Protein AF-A0A2V7HZD8-F1 (afdb_monomer_lite)

Secondary structure (DSSP, 8-state):
-PPPPP--B-STTSSTT-----SSPP-----------SBSSPPSS-----PPPPEE-TT-EEEEEEEEETTEEEEEEEEETTT--EEEEEEE---PPS-SS------EEETTTEEEEE-GGG-EEEESSTT-SSPPPEEEE-TT-HHHHHHSHHHHHHHEEE-S--EE-TT--EE--EEES--

Sequence (183 aa):
GAAEPPDGWITFAGNPQHTGVSSAAAQPFEVIRWSTPVDLAPPSGDILIHYGSPLVTPANTVIIPVKTGASGGYEVQARSGKDGSLIWSETSHYILPPHNWTPSYSPTLALNTRLYFPGAGGTVYFRDTVDASGPAPSGQLAFFGESNYAANPASFDSTVFINTPLTADTAGNIYVGFRTATW

Radius of gyration: 16.99 Å; chains: 1; bounding box: 39×45×45 Å

pLDDT: mean 90.7, std 9.87, range [33.91, 98.25]

Foldseek 3Di:
DDDQQFQWQFFQLRAPVSVVDGPDDDDDDDDDLEDDAQEQEQDPDDQLADEADWTAHSQGWTWGWHFDDPQGWIKIWTARNRRRHTLDIGTAQAHADDDPHTYYAAWGAADRGWIWGHDALRWIKTFDPSVHSDDTPIDIHDPVDPVVCVVCVVQSRQFKHFHHYWDAHNVGDIDTDMGTPDD

Structure (mmCIF, N/CA/C/O backbone):
data_AF-A0A2V7HZD8-F1
#
_entry.id   AF-A0A2V7HZD8-F1
#
loop_
_atom_site.group_PDB
_atom_site.id
_atom_site.type_symbol
_atom_site.label_atom_id
_atom_site.label_alt_id
_atom_site.label_comp_id
_atom_site.label_asym_id
_atom_site.label_entity_id
_atom_site.label_seq_id
_atom_site.pdbx_PDB_ins_code
_atom_site.Cartn_x
_atom_site.Cartn_y
_atom_site.Cartn_z
_atom_site.occupancy
_atom_site.B_iso_or_equiv
_atom_site.auth_seq_id
_atom_site.auth_comp_id
_atom_site.auth_asym_id
_atom_site.auth_atom_id
_atom_site.pdbx_PDB_model_num
ATOM 1 N N . GLY A 1 1 ? -19.169 -19.879 23.530 1.00 33.91 1 GLY A N 1
ATOM 2 C CA . GLY A 1 1 ? -18.124 -20.155 22.528 1.00 33.91 1 GLY A CA 1
ATOM 3 C C . GLY A 1 1 ? -17.678 -18.831 21.964 1.00 33.91 1 GLY A C 1
ATOM 4 O O . GLY A 1 1 ? -18.531 -17.962 21.835 1.00 33.91 1 GLY A O 1
ATOM 5 N N . ALA A 1 2 ? -16.382 -18.627 21.736 1.00 43.78 2 ALA A N 1
ATOM 6 C CA . ALA A 1 2 ? -15.910 -17.392 21.113 1.00 43.78 2 ALA A CA 1
ATOM 7 C C . ALA A 1 2 ? -16.512 -17.274 19.703 1.00 43.78 2 ALA A C 1
ATOM 9 O O . ALA A 1 2 ? -16.603 -18.281 19.002 1.00 43.78 2 ALA A O 1
ATOM 10 N N . ALA A 1 3 ? -16.966 -16.076 19.334 1.00 52.19 3 ALA A N 1
ATOM 11 C CA . ALA A 1 3 ? -17.348 -15.786 17.959 1.00 52.19 3 ALA A CA 1
ATOM 12 C C . ALA A 1 3 ? -16.131 -16.011 17.051 1.00 52.19 3 ALA A C 1
ATOM 14 O O . ALA A 1 3 ? -15.004 -15.701 17.448 1.00 52.19 3 ALA A O 1
ATOM 15 N N . GLU A 1 4 ? -16.360 -16.572 15.867 1.00 49.84 4 GLU A N 1
ATOM 16 C CA . GLU A 1 4 ? -15.341 -16.645 14.824 1.00 49.84 4 GLU A CA 1
ATOM 17 C C . GLU A 1 4 ? -14.818 -15.223 14.541 1.00 49.84 4 GLU A C 1
ATOM 19 O O . GLU A 1 4 ? -15.623 -14.282 14.509 1.00 49.84 4 GLU A O 1
ATOM 24 N N . PRO A 1 5 ? -13.492 -15.016 14.436 1.00 56.09 5 PRO A N 1
ATOM 25 C CA . PRO A 1 5 ? -12.956 -13.705 14.102 1.00 56.09 5 PRO A CA 1
ATOM 26 C C . PRO A 1 5 ? -13.518 -13.251 12.746 1.00 56.09 5 PRO A C 1
ATOM 28 O O . PRO A 1 5 ? -13.649 -14.074 11.844 1.00 56.09 5 PRO A O 1
ATOM 31 N N . PRO A 1 6 ? -13.868 -11.963 12.585 1.00 66.62 6 PRO A N 1
ATOM 32 C CA . PRO A 1 6 ? -14.380 -11.460 11.316 1.00 66.62 6 PRO A CA 1
ATOM 33 C C . PRO A 1 6 ? -13.350 -11.666 10.196 1.00 66.62 6 PRO A C 1
ATOM 35 O O . PRO A 1 6 ? -12.151 -11.520 10.430 1.00 66.62 6 PRO A O 1
ATOM 38 N N . ASP A 1 7 ? -13.827 -11.906 8.970 1.00 77.56 7 ASP A N 1
ATOM 39 C CA . ASP A 1 7 ? -13.014 -12.176 7.763 1.00 77.56 7 ASP A CA 1
ATOM 40 C C . ASP A 1 7 ? -12.020 -11.052 7.381 1.00 77.56 7 ASP A C 1
ATOM 42 O O . ASP A 1 7 ? -11.216 -11.195 6.457 1.00 77.56 7 ASP A O 1
ATOM 46 N N . GLY A 1 8 ? -12.047 -9.928 8.100 1.00 87.19 8 GLY A N 1
ATOM 47 C CA . GLY A 1 8 ? -11.249 -8.737 7.845 1.00 87.19 8 GLY A CA 1
ATOM 48 C C . GLY A 1 8 ? -11.901 -7.778 6.845 1.00 87.19 8 GLY A C 1
ATOM 49 O O . GLY A 1 8 ? -13.031 -7.956 6.397 1.00 87.19 8 GLY A O 1
ATOM 50 N N . TRP A 1 9 ? -11.166 -6.723 6.507 1.00 91.88 9 TRP A N 1
ATOM 51 C CA . TRP A 1 9 ? -11.475 -5.758 5.457 1.00 91.88 9 TRP A CA 1
ATOM 52 C C . TRP A 1 9 ? -10.335 -5.783 4.441 1.00 91.88 9 TRP A C 1
ATOM 54 O O . TRP A 1 9 ? -9.366 -5.036 4.548 1.00 91.88 9 TRP A O 1
ATOM 64 N N . ILE A 1 10 ? -10.399 -6.729 3.508 1.00 88.56 10 ILE A N 1
ATOM 65 C CA . ILE A 1 10 ? -9.227 -7.141 2.718 1.00 88.56 10 ILE A CA 1
ATOM 66 C C . ILE A 1 10 ? -9.018 -6.346 1.423 1.00 88.56 10 ILE A C 1
ATOM 68 O O . ILE A 1 10 ? -7.947 -6.398 0.821 1.00 88.56 10 ILE A O 1
ATOM 72 N N . THR A 1 11 ? -10.019 -5.582 0.992 1.00 86.88 11 THR A N 1
ATOM 73 C CA . THR A 1 11 ? -9.962 -4.791 -0.241 1.00 86.88 11 THR A CA 1
ATOM 74 C C . THR A 1 11 ? -10.730 -3.481 -0.099 1.00 86.88 11 THR A C 1
ATOM 76 O O . THR A 1 11 ? -11.522 -3.295 0.830 1.00 86.88 11 THR A O 1
ATOM 79 N N . PHE A 1 12 ? -10.499 -2.560 -1.033 1.00 86.06 12 PHE A N 1
ATOM 80 C CA . PHE A 1 12 ? -11.238 -1.308 -1.112 1.00 86.06 12 PHE A CA 1
ATOM 81 C C . PHE A 1 12 ? -12.751 -1.569 -1.166 1.00 86.06 12 PHE A C 1
ATOM 83 O O . PHE A 1 12 ? -13.224 -2.412 -1.925 1.00 86.06 12 PHE A O 1
ATOM 90 N N . ALA A 1 13 ? -13.506 -0.840 -0.339 1.00 87.00 13 ALA A N 1
ATOM 91 C CA . ALA A 1 13 ? -14.965 -0.929 -0.256 1.00 87.00 13 ALA A CA 1
ATOM 92 C C . ALA A 1 13 ? -15.532 -2.352 -0.005 1.00 87.00 13 ALA A C 1
ATOM 94 O O . ALA A 1 13 ? -16.685 -2.635 -0.335 1.00 87.00 13 ALA A O 1
ATOM 95 N N . GLY A 1 14 ? -14.745 -3.237 0.616 1.00 84.06 14 GLY A N 1
ATOM 96 C CA . GLY A 1 14 ? -15.185 -4.518 1.180 1.00 84.06 14 GLY A CA 1
ATOM 97 C C . GLY A 1 14 ? -15.242 -5.697 0.202 1.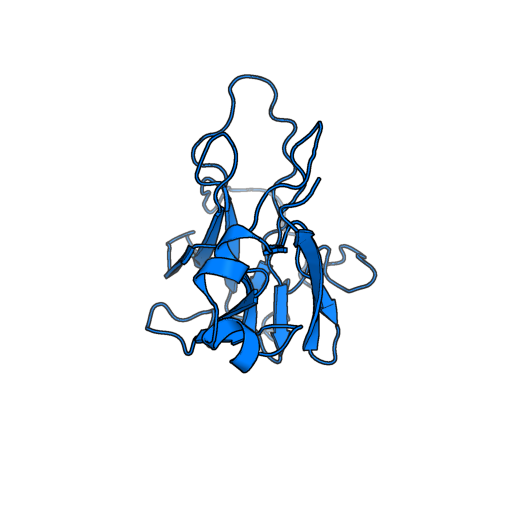00 84.06 14 GLY A C 1
ATOM 98 O O . GLY A 1 14 ? -14.941 -6.817 0.602 1.00 84.06 14 GLY A O 1
ATOM 99 N N . ASN A 1 15 ? -15.592 -5.487 -1.070 1.00 82.88 15 ASN A N 1
ATOM 100 C CA . ASN A 1 15 ? -15.644 -6.544 -2.095 1.00 82.88 15 ASN A CA 1
ATOM 101 C C . ASN A 1 15 ? -15.534 -5.965 -3.522 1.00 82.88 15 ASN A C 1
ATOM 103 O O . ASN A 1 15 ? -15.590 -4.746 -3.673 1.00 82.88 15 ASN A O 1
ATOM 107 N N . PRO A 1 16 ? -15.429 -6.796 -4.582 1.00 80.06 16 PRO A N 1
ATOM 108 C CA . PRO A 1 16 ? -15.314 -6.312 -5.964 1.00 80.06 16 PRO A CA 1
ATOM 109 C C . PRO A 1 16 ? -16.497 -5.472 -6.479 1.00 80.06 16 PRO A C 1
ATOM 111 O O . PRO A 1 16 ? -16.356 -4.774 -7.477 1.00 80.06 16 PRO A O 1
ATOM 114 N N . GLN A 1 17 ? -17.665 -5.524 -5.828 1.00 84.62 17 GLN A N 1
ATOM 115 C CA . GLN A 1 17 ? -18.821 -4.668 -6.135 1.00 84.62 17 GLN A CA 1
ATOM 116 C C . GLN A 1 17 ? -18.807 -3.354 -5.338 1.00 84.62 17 GLN A C 1
ATOM 118 O O . GLN A 1 17 ? -19.728 -2.551 -5.469 1.00 84.62 17 GLN A O 1
ATOM 123 N N . HIS A 1 18 ? -17.781 -3.139 -4.511 1.00 87.38 18 HIS A N 1
ATOM 124 C CA . HIS A 1 18 ? -17.605 -1.971 -3.655 1.00 87.38 18 HIS A CA 1
ATOM 125 C C . HIS A 1 18 ? -18.827 -1.680 -2.770 1.00 87.38 18 HIS A C 1
ATOM 127 O O . HIS A 1 18 ? -19.224 -0.526 -2.610 1.00 87.38 18 HIS A O 1
ATOM 133 N N . THR A 1 19 ? -19.455 -2.712 -2.195 1.00 90.44 19 THR A N 1
ATOM 134 C CA . THR A 1 19 ? -20.709 -2.509 -1.446 1.00 90.44 19 THR A CA 1
ATOM 135 C C . THR A 1 19 ? -20.531 -1.697 -0.164 1.00 90.44 19 THR A C 1
ATOM 137 O O . THR A 1 19 ? -21.509 -1.153 0.343 1.00 90.44 19 THR A O 1
ATOM 140 N N . GLY A 1 20 ? -19.318 -1.641 0.395 1.00 89.88 20 GLY A N 1
ATOM 141 C CA . GLY A 1 20 ? -19.050 -0.964 1.665 1.00 89.88 20 GLY A CA 1
ATOM 142 C C . GLY A 1 20 ? -19.732 -1.621 2.872 1.00 89.88 20 GLY A C 1
ATOM 143 O O . GLY A 1 20 ? -19.851 -0.995 3.922 1.00 89.88 20 GLY A O 1
ATOM 144 N N . VAL A 1 21 ? -20.199 -2.866 2.738 1.00 89.44 21 VAL A N 1
ATOM 145 C CA . VAL A 1 21 ? -20.930 -3.572 3.797 1.00 89.44 21 VAL A CA 1
ATOM 146 C C . VAL A 1 21 ? -19.954 -4.358 4.669 1.00 89.44 21 VAL A C 1
ATOM 148 O O . VAL A 1 21 ? -19.319 -5.300 4.205 1.00 89.44 21 VAL A O 1
ATOM 151 N N . SER A 1 22 ? -19.867 -3.980 5.944 1.00 87.38 22 SER A N 1
ATOM 152 C CA . SER A 1 22 ? -19.124 -4.716 6.973 1.00 87.38 22 SER A CA 1
ATOM 153 C C . SER A 1 22 ? -19.976 -5.841 7.562 1.00 87.38 22 SER A C 1
ATOM 155 O O . SER A 1 22 ? -21.151 -5.634 7.868 1.00 87.38 22 SER A O 1
ATOM 157 N N . SER A 1 23 ? -19.374 -7.012 7.782 1.00 85.81 23 SER A N 1
ATOM 158 C CA . SER A 1 23 ? -19.972 -8.095 8.578 1.00 85.81 23 SER A CA 1
ATOM 159 C C . SER A 1 23 ? -19.895 -7.826 10.088 1.00 85.81 23 SER A C 1
ATOM 161 O O . SER A 1 23 ? -20.699 -8.355 10.855 1.00 85.81 23 SER A O 1
ATOM 163 N N . ALA A 1 24 ? -18.962 -6.975 10.527 1.00 86.50 24 ALA A N 1
ATOM 164 C CA . ALA A 1 24 ? -18.857 -6.534 11.912 1.00 86.50 24 ALA A CA 1
ATOM 165 C C . ALA A 1 24 ? -19.880 -5.428 12.210 1.00 86.50 24 ALA A C 1
ATOM 167 O O . ALA A 1 24 ? -19.932 -4.413 11.508 1.00 86.50 24 ALA A O 1
ATOM 168 N N . ALA A 1 25 ? -20.667 -5.616 13.273 1.00 88.38 25 ALA A N 1
ATOM 169 C CA . ALA A 1 25 ? -21.643 -4.636 13.735 1.00 88.38 25 ALA A CA 1
ATOM 170 C C . ALA A 1 25 ? -20.956 -3.381 14.295 1.00 88.38 25 ALA A C 1
ATOM 172 O O . ALA A 1 25 ? -19.990 -3.468 15.056 1.00 88.38 25 ALA A O 1
ATOM 173 N N . ALA A 1 26 ? -21.491 -2.209 13.950 1.00 87.94 26 ALA A N 1
ATOM 174 C CA . ALA A 1 26 ? -21.027 -0.943 14.499 1.00 87.94 26 ALA A CA 1
ATOM 175 C C . ALA A 1 26 ? -21.332 -0.835 16.003 1.00 87.94 26 ALA A C 1
ATOM 177 O O . ALA A 1 26 ? -22.325 -1.369 16.500 1.00 87.94 26 ALA A O 1
ATOM 178 N N . GLN A 1 27 ? -20.487 -0.092 16.712 1.00 89.31 27 GLN A N 1
ATOM 179 C CA . GLN A 1 27 ? -20.666 0.271 18.118 1.00 89.31 27 GLN A CA 1
ATOM 180 C C . GLN A 1 27 ? -20.850 1.792 18.233 1.00 89.31 27 GLN A C 1
ATOM 182 O O . GLN A 1 27 ? -20.397 2.520 17.343 1.00 89.31 27 GLN A O 1
ATOM 187 N N . PRO A 1 28 ? -21.483 2.300 19.306 1.00 94.75 28 PRO A N 1
ATOM 188 C CA . PRO A 1 28 ? -21.507 3.732 19.585 1.00 94.75 28 PRO A CA 1
ATOM 189 C C . PRO A 1 28 ? -20.091 4.327 19.626 1.00 94.75 28 PRO A C 1
ATOM 191 O O . PRO A 1 28 ? -19.166 3.733 20.185 1.00 94.75 28 PRO A O 1
ATOM 194 N N . PHE A 1 29 ? -19.912 5.508 19.032 1.00 93.19 29 PHE A N 1
ATOM 195 C CA . PHE A 1 29 ? -18.630 6.209 19.060 1.00 93.19 29 PHE A CA 1
ATOM 196 C C . PHE A 1 29 ? -18.447 6.929 20.401 1.00 93.19 29 PHE A C 1
ATOM 198 O O . PHE A 1 29 ? -18.917 8.049 20.587 1.00 93.19 29 PHE A O 1
ATOM 205 N N . GLU A 1 30 ? -17.776 6.262 21.338 1.00 95.75 30 GLU A N 1
ATOM 206 C CA . GLU A 1 30 ? -17.548 6.783 22.694 1.00 95.75 30 GLU A CA 1
ATOM 207 C C . GLU A 1 30 ? -16.106 7.257 22.923 1.00 95.75 30 GLU A C 1
ATOM 209 O O . GLU A 1 30 ? -15.866 8.160 23.722 1.00 95.75 30 GLU A O 1
ATOM 214 N N . VAL A 1 31 ? -15.128 6.653 22.236 1.00 95.00 31 VAL A N 1
ATOM 215 C CA . VAL A 1 31 ? -13.701 6.918 22.463 1.00 95.00 31 VAL A CA 1
ATOM 216 C C . VAL A 1 31 ? -12.863 6.701 21.205 1.00 95.00 31 VAL A C 1
ATOM 218 O O . VAL A 1 31 ? -13.080 5.756 20.446 1.00 95.00 31 VAL A O 1
ATOM 221 N N . ILE A 1 32 ? -11.838 7.539 21.027 1.00 95.25 32 ILE A N 1
ATOM 222 C CA . ILE A 1 32 ? -10.751 7.298 20.071 1.00 95.25 32 ILE A CA 1
ATOM 223 C C . ILE A 1 32 ? -9.738 6.365 20.742 1.00 95.25 32 ILE A C 1
ATOM 225 O O . ILE A 1 32 ? -9.066 6.760 21.691 1.00 95.25 32 ILE A O 1
ATOM 229 N N . ARG A 1 33 ? -9.639 5.117 20.270 1.00 95.00 33 ARG A N 1
ATOM 230 C CA . ARG A 1 33 ? -8.720 4.109 20.838 1.00 95.00 33 ARG A CA 1
ATOM 231 C C . ARG A 1 33 ? -7.252 4.433 20.558 1.00 95.00 33 ARG A C 1
ATOM 233 O O . ARG A 1 33 ? -6.420 4.274 21.442 1.00 95.00 33 ARG A O 1
ATOM 240 N N . TRP A 1 34 ? -6.954 4.869 19.339 1.00 97.50 34 TRP A N 1
ATOM 241 C CA . TRP A 1 34 ? -5.637 5.314 18.890 1.00 97.50 34 TRP A CA 1
ATOM 242 C C . TRP A 1 34 ? -5.789 6.093 17.577 1.00 97.50 34 TRP A C 1
ATOM 244 O O . TRP A 1 34 ? -6.837 6.045 16.930 1.00 97.50 34 TRP A O 1
ATOM 254 N N . SER A 1 35 ? -4.745 6.820 17.189 1.00 97.12 35 SER A N 1
ATOM 255 C CA . SER A 1 35 ? -4.653 7.498 15.896 1.00 97.12 35 SER A CA 1
ATOM 256 C C . SER A 1 35 ? -3.216 7.465 15.380 1.00 97.12 35 SER A C 1
ATOM 258 O O . SER A 1 35 ? -2.268 7.251 16.137 1.00 97.12 35 SER A O 1
ATOM 260 N N . THR A 1 36 ? -3.048 7.646 14.071 1.00 96.56 36 THR A N 1
ATOM 261 C CA . THR A 1 36 ? -1.732 7.725 13.435 1.00 96.56 36 THR A CA 1
ATOM 262 C C . THR A 1 36 ? -1.787 8.623 12.194 1.00 96.56 36 THR A C 1
ATOM 264 O O . THR A 1 36 ? -2.834 8.665 11.541 1.00 96.56 36 THR A O 1
ATOM 267 N N . PRO A 1 37 ? -0.713 9.360 11.859 1.00 95.56 37 PRO A N 1
ATOM 268 C CA . PRO A 1 37 ? -0.648 10.111 10.609 1.00 95.56 37 PRO A CA 1
ATOM 269 C C . PRO A 1 37 ? -0.648 9.190 9.380 1.00 95.56 37 PRO A C 1
ATOM 271 O O . PRO A 1 37 ? 0.044 8.175 9.364 1.00 95.56 37 PRO A O 1
ATOM 274 N N . VAL A 1 38 ? -1.376 9.586 8.332 1.00 95.12 38 VAL A N 1
ATOM 275 C CA . VAL A 1 38 ? -1.352 8.945 6.996 1.00 95.12 38 VAL A CA 1
ATOM 276 C C . VAL A 1 38 ? -0.721 9.834 5.914 1.00 95.12 38 VAL A C 1
ATOM 278 O O . VAL A 1 38 ? -0.496 9.389 4.791 1.00 95.12 38 VAL A O 1
ATOM 281 N N . ASP A 1 39 ? -0.391 11.078 6.264 1.00 95.75 39 ASP A N 1
ATOM 282 C CA . ASP A 1 39 ? 0.442 11.992 5.481 1.00 95.75 39 ASP A CA 1
ATOM 283 C C . ASP A 1 39 ? 1.476 12.610 6.423 1.00 95.75 39 ASP A C 1
ATOM 285 O O . ASP A 1 39 ? 1.116 13.206 7.441 1.00 95.75 39 ASP A O 1
ATOM 289 N N . LEU A 1 40 ? 2.756 12.425 6.109 1.00 96.50 40 LEU A N 1
ATOM 290 C CA . LEU A 1 40 ? 3.877 12.952 6.890 1.00 96.50 40 LEU A CA 1
ATOM 291 C C . LEU A 1 40 ? 4.283 14.366 6.455 1.00 96.50 40 LEU A C 1
ATOM 293 O O . LEU A 1 40 ? 5.066 15.021 7.140 1.00 96.50 40 LEU A O 1
ATOM 297 N N . ALA A 1 41 ? 3.740 14.848 5.336 1.00 94.94 41 ALA A N 1
ATOM 298 C CA . ALA A 1 41 ? 3.933 16.197 4.825 1.00 94.94 41 ALA A CA 1
ATOM 299 C C . ALA A 1 41 ? 2.607 16.751 4.261 1.00 94.94 41 ALA A C 1
ATOM 301 O O . ALA A 1 41 ? 2.520 17.033 3.055 1.00 94.94 41 ALA A O 1
ATOM 302 N N . PRO A 1 42 ? 1.562 16.884 5.105 1.00 93.12 42 PRO A N 1
ATOM 303 C CA . PRO A 1 42 ? 0.276 17.405 4.670 1.00 93.12 42 PRO A CA 1
ATOM 304 C C . PRO A 1 42 ? 0.404 18.883 4.265 1.00 93.12 42 PRO A C 1
ATOM 306 O O . PRO A 1 42 ? 1.157 19.632 4.900 1.00 93.12 42 PRO A O 1
ATOM 309 N N . PRO A 1 43 ? -0.323 19.335 3.227 1.00 88.94 43 PRO A N 1
ATOM 310 C CA . PRO A 1 43 ? -0.371 20.750 2.880 1.00 88.94 43 PRO A CA 1
ATOM 311 C C . PRO A 1 43 ? -1.076 21.556 3.982 1.00 88.94 43 PRO A C 1
ATOM 313 O O . PRO A 1 43 ? -1.852 21.020 4.774 1.00 88.94 43 PRO A O 1
ATOM 316 N N . SER A 1 44 ? -0.820 22.863 4.026 1.00 90.38 44 SER A N 1
ATOM 317 C CA . SER A 1 44 ? -1.583 23.783 4.871 1.00 90.38 44 SER A CA 1
ATOM 318 C C . SER A 1 44 ? -2.928 24.145 4.228 1.00 90.38 44 SER A C 1
ATOM 320 O O . SER A 1 44 ? -3.063 24.144 3.005 1.00 90.38 44 SER A O 1
ATOM 322 N N . GLY A 1 45 ? -3.913 24.506 5.055 1.00 89.44 45 GLY A N 1
ATOM 323 C CA . GLY A 1 45 ? -5.249 24.896 4.592 1.00 89.44 45 GLY A CA 1
ATOM 324 C C . GLY A 1 45 ? -6.162 23.701 4.318 1.00 89.44 45 GLY A C 1
ATOM 325 O O . GLY A 1 45 ? -6.069 22.680 5.001 1.00 89.44 45 GLY A O 1
ATOM 326 N N . ASP A 1 46 ? -7.063 23.848 3.346 1.00 86.75 46 ASP A N 1
ATOM 327 C CA . ASP A 1 46 ? -8.025 22.804 2.991 1.00 86.75 46 ASP A CA 1
ATOM 328 C C . ASP A 1 46 ? -7.319 21.601 2.353 1.00 86.75 46 ASP A C 1
ATOM 330 O O . ASP A 1 46 ? -6.664 21.704 1.313 1.00 86.75 46 ASP A O 1
ATOM 334 N N . ILE A 1 47 ? -7.483 20.432 2.972 1.00 88.12 47 ILE A N 1
ATOM 335 C CA . ILE A 1 47 ? -6.900 19.174 2.503 1.00 88.12 47 ILE A CA 1
ATOM 336 C C . ILE A 1 47 ? -7.953 18.430 1.678 1.00 88.12 47 ILE A C 1
ATOM 338 O O . ILE A 1 47 ? -8.831 17.767 2.222 1.00 88.12 47 ILE A O 1
ATOM 342 N N . LEU A 1 48 ? -7.842 18.516 0.350 1.00 85.88 48 LEU A N 1
ATOM 343 C CA . LEU A 1 48 ? -8.735 17.841 -0.610 1.00 85.88 48 LEU A CA 1
ATOM 344 C C . LEU A 1 48 ? -8.233 16.444 -1.023 1.00 85.88 48 LEU A C 1
ATOM 346 O O . LEU A 1 48 ? -8.556 15.943 -2.098 1.00 85.88 48 LEU A O 1
ATOM 350 N N . ILE A 1 49 ? -7.384 15.831 -0.197 1.00 87.75 49 ILE A N 1
ATOM 351 C CA . ILE A 1 49 ? -6.760 14.538 -0.485 1.00 87.75 49 ILE A CA 1
ATOM 352 C C . ILE A 1 49 ? -7.688 13.414 -0.030 1.00 87.75 49 ILE A C 1
ATOM 354 O O . ILE A 1 49 ? -8.089 13.360 1.132 1.00 87.75 49 ILE A O 1
ATOM 358 N N . HIS A 1 50 ? -7.981 12.473 -0.927 1.00 83.19 50 HIS A N 1
ATOM 359 C CA . HIS A 1 50 ? -8.679 11.241 -0.571 1.00 83.19 50 HIS A CA 1
ATOM 360 C C . HIS A 1 50 ? -7.649 10.178 -0.186 1.00 83.19 50 HIS A C 1
ATOM 362 O O . HIS A 1 50 ? -7.112 9.497 -1.054 1.00 83.19 50 HIS A O 1
ATOM 368 N N . TYR A 1 51 ? -7.341 10.027 1.101 1.00 88.38 51 TYR A N 1
ATOM 369 C CA . TYR A 1 51 ? -6.437 8.958 1.539 1.00 88.38 51 TYR A CA 1
ATOM 370 C C . TYR A 1 51 ? -7.056 7.570 1.310 1.00 88.38 51 TYR A C 1
ATOM 372 O O . TYR A 1 51 ? -8.277 7.413 1.256 1.00 88.38 51 TYR A O 1
ATOM 380 N N . GLY A 1 52 ? -6.199 6.562 1.130 1.00 83.75 52 GLY A N 1
ATOM 381 C CA . GLY A 1 52 ? -6.626 5.185 0.892 1.00 83.75 52 GLY A CA 1
ATOM 382 C C . GLY A 1 52 ? -7.478 4.614 2.020 1.00 83.75 52 GLY A C 1
ATOM 383 O O . GLY A 1 52 ? -7.303 4.968 3.186 1.00 83.75 52 GLY A O 1
ATOM 384 N N . SER A 1 53 ? -8.364 3.675 1.677 1.00 87.44 53 SER A N 1
ATOM 385 C CA . SER A 1 53 ? -9.037 2.858 2.691 1.00 87.44 53 SER A CA 1
ATOM 386 C C . SER A 1 53 ? -7.988 2.011 3.413 1.00 87.44 53 SER A C 1
ATOM 388 O O . SER A 1 53 ? -7.194 1.359 2.724 1.00 87.44 53 SER A O 1
ATOM 390 N N . PRO A 1 54 ? -7.991 1.960 4.758 1.00 93.31 54 PRO A N 1
ATOM 391 C CA . PRO A 1 54 ? -7.225 0.951 5.466 1.00 93.31 54 PRO A CA 1
ATOM 392 C C . PRO A 1 54 ? -7.727 -0.439 5.071 1.00 93.31 54 PRO A C 1
ATOM 394 O O . PRO A 1 54 ? -8.906 -0.614 4.737 1.00 93.31 54 PRO A O 1
ATOM 397 N N . LEU A 1 55 ? -6.831 -1.417 5.141 1.00 95.00 55 LEU A N 1
ATOM 398 C CA . LEU A 1 55 ? -7.193 -2.830 5.150 1.00 95.00 55 LEU A CA 1
ATOM 399 C C . LEU A 1 55 ? -7.088 -3.356 6.578 1.00 95.00 55 LEU A C 1
ATOM 401 O O . LEU A 1 55 ? -6.296 -2.848 7.372 1.00 95.00 55 LEU A O 1
ATOM 405 N N . VAL A 1 56 ? -7.865 -4.381 6.905 1.00 94.69 56 VAL A N 1
ATOM 406 C CA . VAL A 1 56 ? -7.824 -5.032 8.217 1.00 94.69 56 VAL A CA 1
ATOM 407 C C . VAL A 1 56 ? -7.751 -6.538 8.021 1.00 94.69 56 VAL A C 1
ATOM 409 O O . VAL A 1 56 ? -8.550 -7.104 7.281 1.00 94.69 56 VAL A O 1
ATOM 412 N N . THR A 1 57 ? -6.801 -7.202 8.664 1.00 94.12 57 THR A N 1
ATOM 413 C CA . THR A 1 57 ? -6.694 -8.667 8.623 1.00 94.12 57 THR A CA 1
ATOM 414 C C . THR A 1 57 ? -7.601 -9.307 9.679 1.00 94.12 57 THR A C 1
ATOM 416 O O . THR A 1 57 ? -7.945 -8.652 10.668 1.00 94.12 57 THR A O 1
ATOM 419 N N . PRO A 1 58 ? -7.942 -10.603 9.554 1.00 91.19 58 PRO A N 1
ATOM 420 C CA . PRO A 1 58 ? -8.617 -11.343 10.625 1.00 91.19 58 PRO A CA 1
ATOM 421 C C . PRO A 1 58 ? -7.859 -11.322 11.966 1.00 91.19 58 PRO A C 1
ATOM 423 O O . PRO A 1 58 ? -8.464 -11.440 13.029 1.00 91.19 58 PRO A O 1
ATOM 426 N N . ALA A 1 59 ? -6.535 -11.128 11.935 1.00 92.81 59 ALA A N 1
ATOM 427 C CA . ALA A 1 59 ? -5.688 -10.994 13.121 1.00 92.81 59 ALA A CA 1
ATOM 428 C C . ALA A 1 59 ? -5.724 -9.589 13.761 1.00 92.81 59 ALA A C 1
ATOM 430 O O . ALA A 1 59 ? -4.975 -9.327 14.701 1.00 92.81 59 ALA A O 1
ATOM 431 N N . ASN A 1 60 ? -6.597 -8.692 13.284 1.00 93.62 60 ASN A N 1
ATOM 432 C CA . ASN A 1 60 ? -6.694 -7.301 13.727 1.00 93.62 60 ASN A CA 1
ATOM 433 C C . ASN A 1 60 ? -5.402 -6.497 13.476 1.00 93.62 60 ASN A C 1
ATOM 435 O O . ASN A 1 60 ? -5.044 -5.618 14.264 1.00 93.62 60 ASN A O 1
ATOM 439 N N . THR A 1 61 ? -4.705 -6.781 12.374 1.00 96.12 61 THR A N 1
ATOM 440 C CA . THR A 1 61 ? -3.652 -5.904 11.849 1.00 96.12 61 THR A CA 1
ATOM 441 C C . THR A 1 61 ? -4.275 -4.922 10.874 1.00 96.12 61 THR A C 1
ATOM 443 O O . THR A 1 61 ? -4.961 -5.315 9.932 1.00 96.12 61 THR A O 1
ATOM 446 N N . VAL A 1 62 ? -4.021 -3.636 11.089 1.00 96.81 62 VAL A N 1
ATOM 447 C CA . VAL A 1 62 ? -4.460 -2.555 10.213 1.00 96.81 62 VAL A CA 1
ATOM 448 C C . VAL A 1 62 ? -3.330 -2.211 9.253 1.00 96.81 62 VAL A C 1
ATOM 450 O O . VAL A 1 62 ? -2.240 -1.840 9.685 1.00 96.81 62 VAL A O 1
ATOM 453 N N . ILE A 1 63 ? -3.595 -2.321 7.955 1.00 97.12 63 ILE A N 1
ATOM 454 C CA . ILE A 1 63 ? -2.657 -1.973 6.890 1.00 97.12 63 ILE A CA 1
ATOM 455 C C . ILE A 1 63 ? -3.046 -0.617 6.319 1.00 97.12 63 ILE A C 1
ATOM 457 O O . ILE A 1 63 ? -4.172 -0.439 5.850 1.00 97.12 63 ILE A O 1
ATOM 461 N N . ILE A 1 64 ? -2.113 0.331 6.343 1.00 96.06 64 ILE A N 1
ATOM 462 C CA . ILE A 1 64 ? -2.332 1.689 5.849 1.00 96.06 64 ILE A CA 1
ATOM 463 C C . ILE A 1 64 ? -1.254 2.102 4.844 1.00 96.06 64 ILE A C 1
ATOM 465 O O . ILE A 1 64 ? -0.063 1.945 5.119 1.00 96.06 64 ILE A O 1
ATOM 469 N N . PRO A 1 65 ? -1.641 2.665 3.691 1.00 95.56 65 PRO A N 1
ATOM 470 C CA . PRO A 1 65 ? -0.727 3.447 2.879 1.00 95.56 65 PRO A CA 1
ATOM 471 C C . PRO A 1 65 ? -0.470 4.802 3.551 1.00 95.56 65 PRO A C 1
ATOM 473 O O . PRO A 1 65 ? -1.405 5.472 3.988 1.00 95.56 65 PRO A O 1
ATOM 476 N N . VAL A 1 66 ? 0.793 5.218 3.605 1.00 96.69 66 VAL A N 1
ATOM 477 C CA . VAL A 1 66 ? 1.221 6.495 4.188 1.00 96.69 66 VAL A CA 1
ATOM 478 C C . VAL A 1 66 ? 1.964 7.299 3.132 1.00 96.69 66 VAL A C 1
ATOM 480 O O . VAL A 1 66 ? 2.921 6.809 2.535 1.00 96.69 66 VAL A O 1
ATOM 483 N N . LYS A 1 67 ? 1.522 8.536 2.890 1.00 96.12 67 LYS A N 1
ATOM 484 C CA . LYS A 1 67 ? 2.222 9.492 2.024 1.00 96.12 67 LYS A CA 1
ATOM 485 C C . LYS A 1 67 ? 3.386 10.106 2.801 1.00 96.12 67 LYS A C 1
ATOM 487 O O . LYS A 1 67 ? 3.190 10.657 3.882 1.00 96.12 67 LYS A O 1
ATOM 492 N N . THR A 1 68 ? 4.596 10.005 2.264 1.00 96.75 68 THR A N 1
ATOM 493 C CA . THR A 1 68 ? 5.827 10.344 2.996 1.00 96.75 68 THR A CA 1
ATOM 494 C C . THR A 1 68 ? 6.382 11.728 2.666 1.00 96.75 68 THR A C 1
ATOM 496 O O . THR A 1 68 ? 7.118 12.290 3.473 1.00 96.75 68 THR A O 1
ATOM 499 N N . GLY A 1 69 ? 6.023 12.312 1.520 1.00 94.75 69 GLY A N 1
ATOM 500 C CA . GLY A 1 69 ? 6.495 13.627 1.086 1.00 94.75 69 GLY A CA 1
ATOM 501 C C . GLY A 1 69 ? 5.391 14.511 0.507 1.00 94.75 69 GLY A C 1
ATOM 502 O O . GLY A 1 69 ? 4.295 14.054 0.186 1.00 94.75 69 GLY A O 1
ATOM 503 N N . ALA A 1 70 ? 5.678 15.809 0.358 1.00 91.56 70 ALA A N 1
ATOM 504 C CA . ALA A 1 70 ? 4.697 16.800 -0.097 1.00 91.56 70 ALA A CA 1
ATOM 505 C C . ALA A 1 70 ? 4.158 16.494 -1.508 1.00 91.56 70 ALA A C 1
ATOM 507 O O . ALA A 1 70 ? 2.954 16.580 -1.737 1.00 91.56 70 ALA A O 1
ATOM 508 N N . SER A 1 71 ? 5.036 16.063 -2.420 1.00 89.19 71 SER A N 1
ATOM 509 C CA . SER A 1 71 ? 4.708 15.780 -3.828 1.00 89.19 71 SER A CA 1
ATOM 510 C C . SER A 1 71 ? 4.425 14.299 -4.124 1.00 89.19 71 SER A C 1
ATOM 512 O O . SER A 1 71 ? 4.301 13.924 -5.288 1.00 89.19 71 SER A O 1
ATOM 514 N N . GLY A 1 72 ? 4.367 13.442 -3.101 1.00 90.50 72 GLY A N 1
ATOM 515 C CA . GLY A 1 72 ? 4.249 11.990 -3.243 1.00 90.50 72 GLY A CA 1
ATOM 516 C C . GLY A 1 72 ? 5.261 11.254 -2.370 1.00 90.50 72 GLY A C 1
ATOM 517 O O . GLY A 1 72 ? 5.688 11.775 -1.343 1.00 90.50 72 GLY A O 1
ATOM 518 N N . GLY A 1 73 ? 5.648 10.050 -2.791 1.00 94.94 73 GLY A N 1
ATOM 519 C CA . GLY A 1 73 ? 6.389 9.115 -1.946 1.00 94.94 73 GLY A CA 1
ATOM 520 C C . GLY A 1 73 ? 5.439 8.386 -1.003 1.00 94.94 73 GLY A C 1
ATOM 521 O O . GLY A 1 73 ? 4.551 9.000 -0.406 1.00 94.94 73 GLY A O 1
ATOM 522 N N . TYR A 1 74 ? 5.591 7.067 -0.921 1.00 96.75 74 TYR A N 1
ATOM 523 C CA . TYR A 1 74 ? 4.657 6.221 -0.197 1.00 96.75 74 TYR A CA 1
ATOM 524 C C . TYR A 1 74 ? 5.370 5.092 0.528 1.00 96.75 74 TYR A C 1
ATOM 526 O O . TYR A 1 74 ? 6.361 4.537 0.060 1.00 96.75 74 TYR A O 1
ATOM 534 N N . GLU A 1 75 ? 4.808 4.712 1.659 1.00 96.88 75 GLU A N 1
ATOM 535 C CA . GLU A 1 75 ? 5.096 3.452 2.324 1.00 96.88 75 GLU A CA 1
ATOM 536 C C . GLU A 1 75 ? 3.785 2.756 2.686 1.00 96.88 75 GLU A C 1
ATOM 538 O O . GLU A 1 75 ? 2.708 3.359 2.661 1.00 96.88 75 GLU A O 1
ATOM 543 N N . VAL A 1 76 ? 3.871 1.469 2.987 1.00 96.81 76 VAL A N 1
ATOM 544 C CA . VAL A 1 76 ? 2.783 0.698 3.573 1.00 96.81 76 VAL A CA 1
ATOM 545 C C . VAL A 1 76 ? 3.197 0.315 4.980 1.00 96.81 76 VAL A C 1
ATOM 547 O O . VAL A 1 76 ? 4.269 -0.249 5.173 1.00 96.81 76 VAL A O 1
ATOM 550 N N . GLN A 1 77 ? 2.342 0.606 5.953 1.00 97.31 77 GLN A N 1
ATOM 551 C CA . GLN A 1 77 ? 2.560 0.241 7.346 1.00 97.31 77 GLN A CA 1
ATOM 552 C C . GLN A 1 77 ? 1.538 -0.801 7.785 1.00 97.31 77 GLN A C 1
ATOM 554 O O . GLN A 1 77 ? 0.345 -0.644 7.522 1.00 97.31 77 GLN A O 1
ATOM 559 N N . ALA A 1 78 ? 1.993 -1.802 8.535 1.00 97.56 78 ALA A N 1
ATOM 560 C CA . ALA A 1 78 ? 1.126 -2.600 9.391 1.00 97.56 78 ALA A CA 1
ATOM 561 C C . ALA A 1 78 ? 1.159 -2.080 10.818 1.00 97.56 78 ALA A C 1
ATOM 563 O O . ALA A 1 78 ? 2.225 -1.846 11.392 1.00 97.56 78 ALA A O 1
ATOM 564 N N . ARG A 1 79 ? -0.021 -1.956 11.415 1.00 98.25 79 ARG A N 1
ATOM 565 C CA . ARG A 1 79 ? -0.201 -1.520 12.793 1.00 98.25 79 ARG A CA 1
ATOM 566 C C . ARG A 1 79 ? -1.123 -2.460 13.542 1.00 98.25 79 ARG A C 1
ATOM 568 O O . ARG A 1 79 ? -2.087 -2.978 12.991 1.00 98.25 79 ARG A O 1
ATOM 575 N N . SER A 1 80 ? -0.852 -2.636 14.824 1.00 97.75 80 SER A N 1
ATOM 576 C CA . SER A 1 80 ? -1.750 -3.336 15.735 1.00 97.75 80 SER A CA 1
ATOM 577 C C . SER A 1 80 ? -3.085 -2.592 15.813 1.00 97.75 80 SER A C 1
ATOM 579 O O . SER A 1 80 ? -3.133 -1.432 16.217 1.00 97.75 80 SER A O 1
ATOM 581 N N . GLY A 1 81 ? -4.196 -3.254 15.490 1.00 96.19 81 GLY A N 1
ATOM 582 C CA . GLY A 1 81 ? -5.532 -2.676 15.646 1.00 96.19 81 GLY A CA 1
ATOM 583 C C . GLY A 1 81 ? -5.920 -2.426 17.107 1.00 96.19 81 GLY A C 1
ATOM 584 O O . GLY A 1 81 ? -6.875 -1.700 17.379 1.00 96.19 81 GLY A O 1
ATOM 585 N N . LYS A 1 82 ? -5.172 -2.983 18.068 1.00 96.25 82 LYS A N 1
ATOM 586 C CA . LYS A 1 82 ? -5.407 -2.802 19.507 1.00 96.25 82 LYS A CA 1
ATOM 587 C C . LYS A 1 82 ? -4.985 -1.417 20.003 1.00 96.25 82 LYS A C 1
ATOM 589 O O . LYS A 1 82 ? -5.692 -0.830 20.818 1.00 96.25 82 LYS A O 1
ATOM 594 N N . ASP A 1 83 ? -3.837 -0.925 19.550 1.00 97.25 83 ASP A N 1
ATOM 595 C CA . ASP A 1 83 ? -3.177 0.264 20.113 1.00 97.25 83 ASP A CA 1
ATOM 596 C C . ASP A 1 83 ? -2.454 1.142 19.079 1.00 97.25 83 ASP A C 1
ATOM 598 O O . ASP A 1 83 ? -1.859 2.156 19.437 1.00 97.25 83 ASP A O 1
ATOM 602 N N . GLY A 1 84 ? -2.498 0.777 17.798 1.00 97.81 84 GLY A N 1
ATOM 603 C CA . GLY A 1 84 ? -1.861 1.518 16.714 1.00 97.81 84 GLY A CA 1
ATOM 604 C C . GLY A 1 84 ? -0.340 1.366 16.651 1.00 97.81 84 GLY A C 1
ATOM 605 O O . GLY A 1 84 ? 0.289 2.036 15.825 1.00 97.81 84 GLY A O 1
ATOM 606 N N . SER A 1 85 ? 0.273 0.515 17.485 1.00 98.06 85 SER A N 1
ATOM 607 C CA . SER A 1 85 ? 1.722 0.278 17.456 1.00 98.06 85 SER A CA 1
ATOM 608 C C . SER A 1 85 ? 2.173 -0.264 16.093 1.00 98.06 85 SER A C 1
ATOM 610 O O . SER A 1 85 ? 1.476 -1.066 15.472 1.00 98.06 85 SER A O 1
ATOM 612 N N . LEU A 1 86 ? 3.322 0.215 15.600 1.00 97.62 86 LEU A N 1
ATOM 613 C CA . LEU A 1 86 ? 3.885 -0.205 14.313 1.00 97.62 86 LEU A CA 1
ATOM 614 C C . LEU A 1 86 ? 4.417 -1.640 14.414 1.00 97.62 86 LEU A C 1
ATOM 616 O O . LEU A 1 86 ? 5.199 -1.944 15.311 1.00 97.62 86 LEU A O 1
ATOM 620 N N . ILE A 1 87 ? 4.018 -2.491 13.472 1.00 97.69 87 ILE A N 1
ATOM 621 C CA . ILE A 1 87 ? 4.498 -3.870 13.34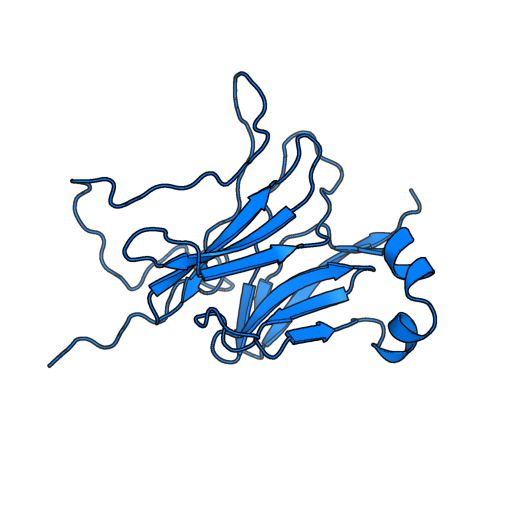3 1.00 97.69 87 ILE A CA 1
ATOM 622 C C . ILE A 1 87 ? 5.653 -3.915 12.337 1.00 97.69 87 ILE A C 1
ATOM 624 O O . ILE A 1 87 ? 6.718 -4.446 12.644 1.00 97.69 87 ILE A O 1
ATOM 628 N N . TRP A 1 88 ? 5.453 -3.326 11.158 1.00 97.06 88 TRP A N 1
ATOM 629 C CA . TRP A 1 88 ? 6.467 -3.142 10.118 1.00 97.06 88 TRP A CA 1
ATOM 630 C C . TRP A 1 88 ? 6.058 -2.000 9.172 1.00 97.06 88 TRP A C 1
ATOM 632 O O . TRP A 1 88 ? 4.894 -1.590 9.151 1.00 97.06 88 TRP A O 1
ATOM 642 N N . SER A 1 89 ? 7.020 -1.494 8.396 1.00 96.31 89 SER A N 1
ATOM 643 C CA . SER A 1 89 ? 6.796 -0.570 7.275 1.00 96.31 89 SER A CA 1
ATOM 644 C C . SER A 1 89 ? 7.634 -0.998 6.071 1.00 96.31 89 SER A C 1
ATOM 646 O O . SER A 1 89 ? 8.763 -1.459 6.251 1.00 96.31 89 SER A O 1
ATOM 648 N N . GLU A 1 90 ? 7.099 -0.834 4.863 1.00 95.94 90 GLU A N 1
ATOM 649 C CA . GLU A 1 90 ? 7.796 -1.103 3.602 1.00 95.94 90 GLU A CA 1
ATOM 650 C C . GLU A 1 90 ? 7.562 0.026 2.592 1.00 95.94 90 GLU A C 1
ATOM 652 O O . GLU A 1 90 ? 6.448 0.526 2.429 1.00 95.94 90 GLU A O 1
ATOM 657 N N . THR A 1 91 ? 8.619 0.437 1.888 1.00 96.75 91 THR A N 1
ATOM 658 C CA . THR A 1 91 ? 8.529 1.467 0.846 1.00 96.75 91 THR A CA 1
ATOM 659 C C . THR A 1 91 ? 7.700 0.974 -0.337 1.00 96.75 91 THR A C 1
ATOM 661 O O . THR A 1 91 ? 7.913 -0.124 -0.846 1.00 96.75 91 THR A O 1
ATOM 664 N N . SER A 1 92 ? 6.795 1.824 -0.816 1.00 97.19 92 SER A N 1
ATOM 665 C CA . SER A 1 92 ? 6.031 1.615 -2.042 1.00 97.19 92 SER A CA 1
ATOM 666 C C . SER A 1 92 ? 6.556 2.537 -3.135 1.00 97.19 92 SER A C 1
ATOM 668 O O . SER A 1 92 ? 6.788 3.724 -2.905 1.00 97.19 92 SER A O 1
ATOM 670 N N . HIS A 1 93 ? 6.694 2.006 -4.347 1.00 96.75 93 HIS A N 1
ATOM 671 C CA . HIS A 1 93 ? 7.084 2.791 -5.524 1.00 96.75 93 HIS A CA 1
ATOM 672 C C . HIS A 1 93 ? 5.868 3.299 -6.308 1.00 96.75 93 HIS A C 1
ATOM 674 O O . HIS A 1 93 ? 5.969 3.637 -7.488 1.00 96.75 93 HIS A O 1
ATOM 680 N N . TYR A 1 94 ? 4.707 3.361 -5.649 1.00 96.56 94 TYR A N 1
ATOM 681 C CA . TYR A 1 94 ? 3.537 4.040 -6.184 1.00 96.56 94 TYR A CA 1
ATOM 682 C C . TYR A 1 94 ? 3.876 5.492 -6.515 1.00 96.56 94 TYR A C 1
ATOM 684 O O . TYR A 1 94 ? 4.469 6.210 -5.703 1.00 96.56 94 TYR A O 1
ATOM 692 N N . ILE A 1 95 ? 3.432 5.947 -7.682 1.00 95.12 95 ILE A N 1
ATOM 693 C CA . ILE A 1 95 ? 3.484 7.361 -8.037 1.00 95.12 95 ILE A CA 1
ATOM 694 C C . ILE A 1 95 ? 2.082 7.911 -8.225 1.00 95.12 95 ILE A C 1
ATOM 696 O O . ILE A 1 95 ? 1.162 7.220 -8.660 1.00 95.12 95 ILE A O 1
ATOM 700 N N . LEU A 1 96 ? 1.937 9.208 -7.982 1.00 93.38 96 LEU A N 1
ATOM 701 C CA . LEU A 1 96 ? 0.700 9.894 -8.308 1.00 93.38 96 LEU A CA 1
ATOM 702 C C . LEU A 1 96 ? 0.517 9.980 -9.839 1.00 93.38 96 LEU A C 1
ATOM 704 O O . LEU A 1 96 ? 1.443 10.391 -10.555 1.00 93.38 96 LEU A O 1
ATOM 708 N N . PRO A 1 97 ? -0.670 9.633 -10.375 1.00 91.81 97 PRO A N 1
ATOM 709 C CA . PRO A 1 97 ? -1.026 9.990 -11.747 1.00 91.81 97 PRO A CA 1
ATOM 710 C C . PRO A 1 97 ? -1.132 11.524 -11.875 1.00 91.81 97 PRO A C 1
ATOM 712 O O . PRO A 1 97 ? -1.210 12.211 -10.854 1.00 91.81 97 PRO A O 1
ATOM 715 N N . PRO A 1 98 ? -1.156 12.100 -13.093 1.00 90.62 98 PRO A N 1
ATOM 716 C CA . PRO A 1 98 ? -1.548 13.499 -13.261 1.00 90.62 98 PRO A CA 1
ATOM 717 C C . PRO A 1 98 ? -2.913 13.749 -12.617 1.00 90.62 98 PRO A C 1
ATOM 719 O O . PRO A 1 98 ? -3.847 12.972 -12.817 1.00 90.62 98 PRO A O 1
ATOM 722 N N . HIS A 1 99 ? -3.016 14.808 -11.823 1.00 89.75 99 HIS A N 1
ATOM 723 C CA . HIS A 1 99 ? -4.205 15.079 -11.031 1.00 89.75 99 HIS A CA 1
ATOM 724 C C . HIS A 1 99 ? -4.343 16.569 -10.730 1.00 89.75 99 HIS A C 1
ATOM 726 O O . HIS A 1 99 ? -3.348 17.277 -10.605 1.00 89.75 99 HIS A O 1
ATOM 732 N N . ASN A 1 100 ? -5.587 17.021 -10.562 1.00 88.31 100 ASN A N 1
ATOM 733 C CA . ASN A 1 100 ? -5.881 18.321 -9.956 1.00 88.31 100 ASN A CA 1
ATOM 734 C C . ASN A 1 100 ? -6.118 18.178 -8.444 1.00 88.31 100 ASN A C 1
ATOM 736 O O . ASN A 1 100 ? -5.752 19.073 -7.691 1.00 88.31 100 ASN A O 1
ATOM 740 N N . TRP A 1 101 ? -6.677 17.039 -8.004 1.00 87.19 101 TRP A N 1
ATOM 741 C CA . TRP A 1 101 ? -6.824 16.629 -6.600 1.00 87.19 101 TRP A CA 1
ATOM 742 C C . TRP A 1 101 ? -6.168 15.268 -6.394 1.00 87.19 101 TRP A C 1
ATOM 744 O O . TRP A 1 101 ? -6.345 14.380 -7.225 1.00 87.19 101 TRP A O 1
ATOM 754 N N . THR A 1 102 ? -5.425 15.096 -5.304 1.00 90.62 102 THR A N 1
ATOM 755 C CA . THR A 1 102 ? -4.664 13.870 -5.042 1.00 90.62 102 THR A CA 1
ATOM 756 C C . THR A 1 102 ? -5.597 12.654 -4.932 1.00 90.62 102 THR A C 1
ATOM 758 O O . THR A 1 102 ? -6.402 12.601 -3.994 1.00 90.62 102 THR A O 1
ATOM 761 N N . PRO A 1 103 ? -5.510 11.673 -5.854 1.00 90.75 103 PRO A N 1
ATOM 762 C CA . PRO A 1 103 ? -6.319 10.463 -5.786 1.00 90.75 103 PRO A CA 1
ATOM 763 C C . PRO A 1 103 ? -5.876 9.550 -4.644 1.00 90.75 103 PRO A C 1
ATOM 765 O O . PRO A 1 103 ? -4.745 9.627 -4.155 1.00 90.75 103 PRO A O 1
ATOM 768 N N . SER A 1 104 ? -6.766 8.631 -4.275 1.00 89.69 104 SER A N 1
ATOM 769 C CA . SER A 1 104 ? -6.449 7.585 -3.314 1.00 89.69 104 SER A CA 1
ATOM 770 C C . SER A 1 104 ? -5.426 6.597 -3.860 1.00 89.69 104 SER A C 1
ATOM 772 O O . SER A 1 104 ? -5.336 6.330 -5.058 1.00 89.69 104 SER A O 1
ATOM 774 N N . TYR A 1 105 ? -4.655 6.042 -2.932 1.00 91.12 105 TYR A N 1
ATOM 775 C CA . TYR A 1 105 ? -3.767 4.908 -3.128 1.00 91.12 105 TYR A CA 1
ATOM 776 C C . TYR A 1 105 ? -4.157 3.858 -2.094 1.00 91.12 105 TYR A C 1
ATOM 778 O O . TYR A 1 105 ? -4.226 4.186 -0.914 1.00 91.12 105 TYR A O 1
ATOM 786 N N . SER A 1 106 ? -4.402 2.620 -2.522 1.00 91.88 106 SER A N 1
ATOM 787 C CA . SER A 1 106 ? -4.643 1.486 -1.628 1.00 91.88 106 SER A CA 1
ATOM 788 C C . SER A 1 106 ? -3.859 0.259 -2.108 1.00 91.88 106 SER A C 1
ATOM 790 O O . SER A 1 106 ? -3.884 -0.033 -3.309 1.00 91.88 106 SER A O 1
ATOM 792 N N . PRO A 1 107 ? -3.177 -0.465 -1.200 1.00 95.44 107 PRO A N 1
ATOM 793 C CA . PRO A 1 107 ? -2.745 -1.834 -1.456 1.00 95.44 107 PRO A CA 1
ATOM 794 C C . PRO A 1 107 ? -3.953 -2.788 -1.415 1.00 95.44 107 PRO A C 1
ATOM 796 O O . PRO A 1 107 ? -5.079 -2.363 -1.147 1.00 95.44 107 PRO A O 1
ATOM 799 N N . THR A 1 108 ? -3.734 -4.082 -1.648 1.00 94.00 108 THR A N 1
ATOM 800 C CA . THR A 1 108 ? -4.796 -5.100 -1.554 1.00 94.00 108 THR A CA 1
ATOM 801 C C . THR A 1 108 ? -4.291 -6.375 -0.879 1.00 94.00 108 THR A C 1
ATOM 803 O O . THR A 1 108 ? -3.116 -6.721 -1.009 1.00 94.00 108 THR A O 1
ATOM 806 N N . LEU A 1 109 ? -5.164 -7.066 -0.145 1.00 94.25 109 LEU A N 1
ATOM 807 C CA . LEU A 1 109 ? -4.901 -8.400 0.394 1.00 94.25 109 LEU A CA 1
ATOM 808 C C . LEU A 1 109 ? -5.574 -9.447 -0.502 1.00 94.25 109 LEU A C 1
ATOM 810 O O . LEU A 1 109 ? -6.736 -9.299 -0.876 1.00 94.25 109 LEU A O 1
ATOM 814 N N . ALA A 1 110 ? -4.865 -10.533 -0.796 1.00 90.69 110 ALA A N 1
ATOM 815 C CA . ALA A 1 110 ? -5.400 -11.694 -1.507 1.00 90.69 110 ALA A CA 1
ATOM 816 C C . ALA A 1 110 ? -4.800 -12.995 -0.948 1.00 90.69 110 ALA A C 1
ATOM 818 O O . ALA A 1 110 ? -3.913 -12.952 -0.098 1.00 90.69 110 ALA A O 1
ATOM 819 N N . LEU A 1 111 ? -5.287 -14.152 -1.414 1.00 81.81 111 LEU A N 1
ATOM 820 C CA . LEU A 1 111 ? -4.682 -15.473 -1.164 1.00 81.81 111 LEU A CA 1
ATOM 821 C C . LEU A 1 111 ? -4.285 -15.723 0.309 1.00 81.81 111 LEU A C 1
ATOM 823 O O . LEU A 1 111 ? -3.115 -15.945 0.604 1.00 81.81 111 LEU A O 1
ATOM 827 N N . ASN A 1 112 ? -5.249 -15.696 1.237 1.00 76.56 112 ASN A N 1
ATOM 828 C CA . ASN A 1 112 ? -5.002 -15.859 2.681 1.00 76.56 112 ASN A CA 1
ATOM 829 C C . ASN A 1 112 ? -4.075 -14.775 3.264 1.00 76.56 112 ASN A C 1
ATOM 831 O O . ASN A 1 112 ? -3.051 -15.088 3.860 1.00 76.56 112 ASN A O 1
ATOM 835 N N . THR A 1 113 ? -4.458 -13.506 3.078 1.00 82.81 113 THR A N 1
ATOM 836 C CA . THR A 1 113 ? -3.803 -12.304 3.637 1.00 82.81 113 THR A CA 1
ATOM 837 C C . THR A 1 113 ? -2.379 -12.009 3.156 1.00 82.81 113 THR A C 1
ATOM 839 O O . THR A 1 113 ? -1.671 -11.218 3.782 1.00 82.81 113 THR A O 1
ATOM 842 N 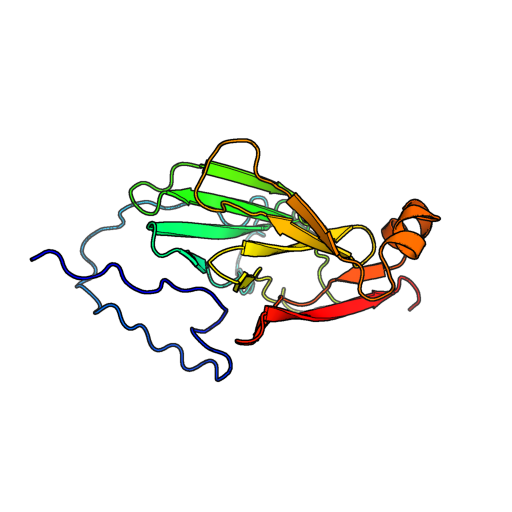N . ARG A 1 114 ? -1.967 -12.526 1.993 1.00 93.19 114 ARG A N 1
ATOM 843 C CA . ARG A 1 114 ? -0.799 -11.975 1.298 1.00 93.19 114 ARG A CA 1
ATOM 844 C C . ARG A 1 114 ? -1.108 -10.550 0.853 1.00 93.19 114 ARG A C 1
ATOM 846 O O . ARG A 1 114 ? -2.100 -10.299 0.166 1.00 93.19 114 ARG A O 1
ATOM 853 N N . LEU A 1 115 ? -0.251 -9.618 1.247 1.00 96.06 115 LEU A N 1
ATOM 854 C CA . LEU A 1 115 ? -0.361 -8.219 0.861 1.00 96.06 115 LEU A CA 1
ATOM 855 C C . LEU A 1 115 ? 0.315 -7.993 -0.482 1.00 96.06 115 LEU A C 1
ATOM 857 O O . LEU A 1 115 ? 1.420 -8.483 -0.690 1.00 96.06 115 LEU A O 1
ATOM 861 N N . TYR A 1 116 ? -0.317 -7.194 -1.335 1.00 96.69 116 TYR A N 1
ATOM 862 C CA . TYR A 1 116 ? 0.227 -6.734 -2.603 1.00 96.69 116 TYR A CA 1
ATOM 863 C C . TYR A 1 116 ? 0.208 -5.211 -2.673 1.00 96.69 116 TYR A C 1
ATOM 865 O O . TYR A 1 116 ? -0.786 -4.572 -2.308 1.00 96.69 116 TYR A O 1
ATOM 873 N N . PHE A 1 117 ? 1.303 -4.623 -3.151 1.00 97.12 117 PHE A N 1
ATOM 874 C CA . PHE A 1 117 ? 1.463 -3.175 -3.259 1.00 97.12 117 PHE A CA 1
ATOM 875 C C . PHE A 1 117 ? 2.468 -2.796 -4.365 1.00 97.12 117 PHE A C 1
ATOM 877 O O . PHE A 1 117 ? 3.237 -3.642 -4.820 1.00 97.12 117 PHE A O 1
ATOM 884 N N . PRO A 1 118 ? 2.451 -1.547 -4.860 1.00 97.56 118 PRO A N 1
ATOM 885 C CA . PRO A 1 118 ? 3.318 -1.101 -5.947 1.00 97.56 118 PRO A CA 1
ATOM 886 C C . PRO A 1 118 ? 4.816 -1.239 -5.658 1.00 97.56 118 PRO A C 1
ATOM 888 O O . PRO A 1 118 ? 5.334 -0.678 -4.688 1.00 97.56 118 PRO A O 1
ATOM 891 N N . GLY A 1 119 ? 5.509 -1.937 -6.554 1.00 97.38 119 GLY A N 1
ATOM 892 C CA . GLY A 1 119 ? 6.957 -2.092 -6.569 1.00 97.38 119 GLY A CA 1
ATOM 893 C C . GLY A 1 119 ? 7.642 -1.284 -7.668 1.00 97.38 119 GLY A C 1
ATOM 894 O O . GLY A 1 119 ? 6.996 -0.666 -8.522 1.00 97.38 119 GLY A O 1
ATOM 895 N N . ALA A 1 120 ? 8.974 -1.239 -7.610 1.00 96.69 120 ALA A N 1
ATOM 896 C CA . ALA A 1 120 ? 9.789 -0.498 -8.566 1.00 96.69 120 ALA A CA 1
ATOM 897 C C . ALA A 1 120 ? 9.610 -1.041 -9.992 1.00 96.69 120 ALA A C 1
ATOM 899 O O . ALA A 1 120 ? 9.301 -2.217 -10.197 1.00 96.69 120 ALA A O 1
ATOM 900 N N . GLY A 1 121 ? 9.748 -0.167 -10.986 1.00 96.62 121 GLY A N 1
ATOM 901 C CA . GLY A 1 121 ? 9.704 -0.547 -12.396 1.00 96.62 121 GLY A CA 1
ATOM 902 C C . GLY A 1 121 ? 8.394 -1.178 -12.862 1.00 96.62 121 GLY A C 1
ATOM 903 O O . GLY A 1 121 ? 8.394 -2.038 -13.739 1.00 96.62 121 GLY A O 1
ATOM 904 N N . GLY A 1 122 ? 7.270 -0.781 -12.264 1.00 96.38 122 GLY A N 1
ATOM 905 C CA . GLY A 1 122 ? 5.949 -1.301 -12.614 1.00 96.38 122 GLY A CA 1
ATOM 906 C C . GLY A 1 122 ? 5.685 -2.721 -12.115 1.00 96.38 122 GLY A C 1
ATOM 907 O O . GLY A 1 122 ? 4.734 -3.356 -12.573 1.00 96.38 122 GLY A O 1
ATOM 908 N N . THR A 1 123 ? 6.524 -3.230 -11.210 1.00 97.75 123 THR A N 1
ATOM 909 C CA . THR A 1 123 ? 6.313 -4.516 -10.540 1.00 97.75 123 THR A CA 1
ATOM 910 C C . THR A 1 123 ? 5.302 -4.389 -9.404 1.00 97.75 123 THR A C 1
ATOM 912 O O . THR A 1 123 ? 4.966 -3.295 -8.955 1.00 97.75 123 THR A O 1
ATOM 915 N N . VAL A 1 124 ? 4.812 -5.521 -8.912 1.00 98.06 124 VAL A N 1
ATOM 916 C CA . VAL A 1 124 ? 3.983 -5.609 -7.710 1.00 98.06 124 VAL A CA 1
ATOM 917 C C . VAL A 1 124 ? 4.785 -6.328 -6.636 1.00 98.06 124 VAL A C 1
ATOM 919 O O . VAL A 1 124 ? 5.123 -7.498 -6.810 1.00 98.06 124 VAL A O 1
ATOM 922 N N . TYR A 1 125 ? 5.074 -5.654 -5.527 1.00 97.38 125 TYR A N 1
ATOM 923 C CA . TYR A 1 125 ? 5.622 -6.309 -4.347 1.00 97.38 125 TYR A CA 1
ATOM 924 C C . TYR A 1 125 ? 4.557 -7.146 -3.656 1.00 97.38 125 TYR A C 1
ATOM 926 O O . TYR A 1 125 ? 3.378 -6.782 -3.643 1.00 97.38 125 TYR A O 1
ATOM 934 N N . PHE A 1 126 ? 4.984 -8.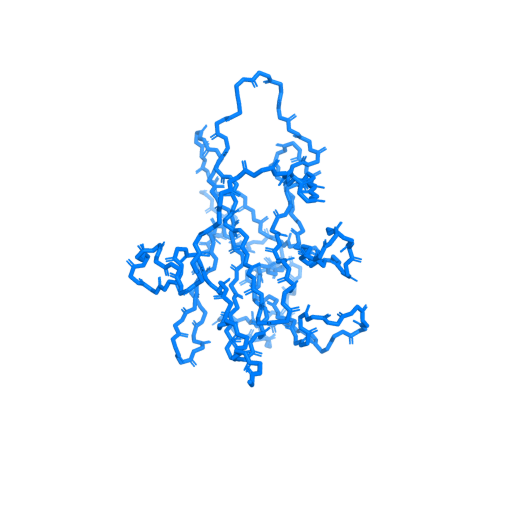256 -3.061 1.00 96.12 126 PHE A N 1
ATOM 935 C CA . PHE A 1 126 ? 4.157 -9.024 -2.149 1.00 96.12 126 PHE A CA 1
ATOM 936 C C . PHE A 1 126 ? 4.855 -9.262 -0.814 1.00 96.12 126 PHE A C 1
ATOM 938 O O . PHE A 1 126 ? 6.076 -9.416 -0.764 1.00 96.12 126 PHE A O 1
ATOM 945 N N . ARG A 1 127 ? 4.054 -9.348 0.249 1.00 94.81 127 ARG A N 1
ATOM 946 C CA . ARG A 1 127 ? 4.476 -9.744 1.595 1.00 94.81 127 ARG A CA 1
ATOM 947 C C . ARG A 1 127 ? 3.579 -10.873 2.099 1.00 94.81 127 ARG A C 1
ATOM 949 O O . ARG A 1 127 ? 2.373 -10.687 2.269 1.00 94.81 127 ARG A O 1
ATOM 956 N N . ASP A 1 128 ? 4.177 -12.032 2.346 1.00 88.38 128 ASP A N 1
ATOM 957 C CA . ASP A 1 128 ? 3.567 -13.125 3.104 1.00 88.38 128 ASP A CA 1
ATOM 958 C C . ASP A 1 128 ? 3.600 -12.823 4.604 1.00 88.38 128 ASP A C 1
ATOM 960 O O . ASP A 1 128 ? 4.395 -12.012 5.068 1.00 88.38 128 ASP A O 1
ATOM 964 N N . THR A 1 129 ? 2.768 -13.482 5.414 1.00 86.88 129 THR A N 1
ATOM 965 C CA . THR A 1 129 ? 2.754 -13.289 6.883 1.00 86.88 129 THR A CA 1
ATOM 966 C C . THR A 1 129 ? 2.601 -11.819 7.306 1.00 86.88 129 THR A C 1
ATOM 968 O O . THR A 1 129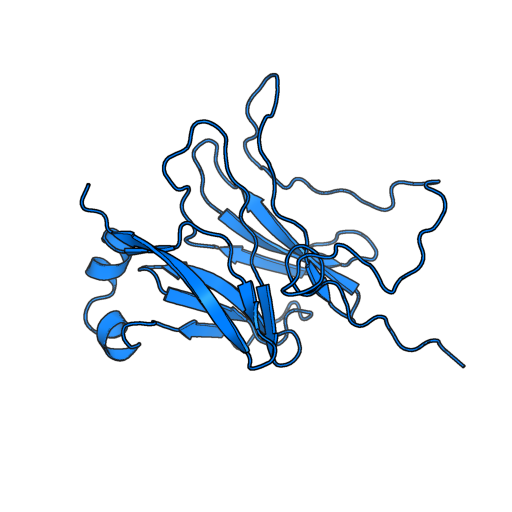 ? 3.333 -11.308 8.154 1.00 86.88 129 THR A O 1
ATOM 971 N N . VAL A 1 130 ? 1.630 -11.129 6.702 1.00 92.12 130 VAL A N 1
ATOM 972 C CA . VAL A 1 130 ? 1.376 -9.686 6.868 1.00 92.12 130 VAL A CA 1
ATOM 973 C C . VAL A 1 130 ? 1.214 -9.240 8.335 1.00 92.12 130 VAL A C 1
ATOM 975 O O . VAL A 1 130 ? 1.477 -8.088 8.663 1.00 92.12 130 VAL A O 1
ATOM 978 N N . ASP A 1 131 ? 0.843 -10.149 9.236 1.00 93.88 131 ASP A N 1
ATOM 979 C CA . ASP A 1 131 ? 0.614 -9.873 10.659 1.00 93.88 131 ASP A CA 1
ATOM 980 C C . ASP A 1 131 ? 1.882 -9.971 11.535 1.00 93.88 131 ASP A C 1
ATOM 982 O O . ASP A 1 131 ? 1.862 -9.587 12.704 1.00 93.88 131 ASP A O 1
ATOM 986 N N . ALA A 1 132 ? 2.996 -10.490 11.006 1.00 91.88 132 ALA A N 1
ATOM 987 C CA . ALA A 1 132 ? 4.232 -10.691 11.763 1.00 91.88 132 ALA A CA 1
ATOM 988 C C . ALA A 1 132 ? 5.218 -9.524 11.585 1.00 91.88 132 ALA A C 1
ATOM 990 O O . ALA A 1 132 ? 5.418 -9.037 10.474 1.00 91.88 132 ALA A O 1
ATOM 991 N N . SER A 1 133 ? 5.899 -9.122 12.666 1.00 88.31 133 SER A N 1
ATOM 992 C CA . SER A 1 133 ? 6.963 -8.097 12.656 1.00 88.31 133 SER A CA 1
ATOM 993 C C . SER A 1 133 ? 8.322 -8.600 12.161 1.00 88.31 133 SER A C 1
ATOM 995 O O . SER A 1 133 ? 9.224 -7.803 11.913 1.00 88.31 133 SER A O 1
ATOM 997 N N . GLY A 1 134 ? 8.491 -9.919 12.039 1.00 78.94 134 GLY A N 1
ATOM 998 C CA . GLY A 1 134 ? 9.728 -10.530 11.562 1.00 78.94 134 GLY A CA 1
ATOM 999 C C . GLY A 1 134 ? 9.967 -10.329 10.060 1.00 78.94 134 GLY A C 1
ATOM 1000 O O . GLY A 1 134 ? 9.120 -9.765 9.353 1.00 78.94 134 GLY A O 1
ATOM 1001 N N . PRO A 1 135 ? 11.110 -10.825 9.549 1.00 75.00 135 PRO A N 1
ATOM 1002 C CA . PRO A 1 135 ? 11.314 -10.973 8.116 1.00 75.00 135 PRO A CA 1
ATOM 1003 C C . PRO A 1 135 ? 10.150 -11.777 7.541 1.00 75.00 135 PRO A C 1
ATOM 1005 O O . PRO A 1 135 ? 9.898 -12.903 7.969 1.00 75.00 135 PRO A O 1
ATOM 1008 N N . ALA A 1 136 ? 9.429 -11.183 6.603 1.00 78.12 136 ALA A N 1
ATOM 1009 C CA . ALA A 1 136 ? 8.412 -11.893 5.856 1.00 78.12 136 ALA A CA 1
ATOM 1010 C C . ALA A 1 136 ? 9.032 -12.456 4.582 1.00 78.12 136 ALA A C 1
ATOM 1012 O O . ALA A 1 136 ? 9.873 -11.782 3.978 1.00 78.12 136 ALA A O 1
ATOM 1013 N N . PRO A 1 137 ? 8.594 -13.638 4.120 1.00 81.75 137 PRO A N 1
ATOM 1014 C CA . PRO A 1 137 ? 8.751 -13.970 2.719 1.00 81.75 137 PRO A CA 1
ATOM 1015 C C . PRO A 1 137 ? 8.121 -12.843 1.896 1.00 81.75 137 PRO A C 1
ATOM 1017 O O . PRO A 1 137 ? 6.951 -12.495 2.060 1.00 81.75 137 PRO A O 1
ATOM 1020 N N . SER A 1 138 ? 8.932 -12.225 1.058 1.00 89.25 138 SER A N 1
ATOM 1021 C CA . SER A 1 138 ? 8.520 -11.148 0.180 1.00 89.25 138 SER A CA 1
ATOM 1022 C C . SER A 1 138 ? 9.146 -11.352 -1.185 1.00 89.25 138 SER A C 1
ATOM 1024 O O . SER A 1 138 ? 10.085 -12.133 -1.364 1.00 89.25 138 SER A O 1
ATOM 1026 N N . GLY A 1 139 ? 8.592 -10.672 -2.172 1.00 91.25 139 GLY A N 1
ATOM 1027 C CA . GLY A 1 139 ? 9.106 -10.726 -3.523 1.00 91.25 139 GLY A CA 1
ATOM 1028 C C . GLY A 1 139 ? 8.414 -9.716 -4.406 1.00 91.25 139 GLY A C 1
ATOM 1029 O O . GLY A 1 139 ? 7.673 -8.852 -3.939 1.00 91.25 139 GLY A O 1
ATOM 1030 N N . GLN A 1 140 ? 8.671 -9.834 -5.698 1.00 93.44 140 GLN A N 1
ATOM 1031 C CA . GLN A 1 140 ? 8.142 -8.933 -6.704 1.00 93.44 140 GLN A CA 1
ATOM 1032 C C . GLN A 1 140 ? 7.635 -9.740 -7.888 1.00 93.44 140 GLN A C 1
ATOM 1034 O O . GLN A 1 140 ? 8.288 -10.687 -8.310 1.00 93.44 140 GLN A O 1
ATOM 1039 N N . LEU A 1 141 ? 6.491 -9.339 -8.426 1.00 95.69 141 LEU A N 1
ATOM 1040 C CA . LEU A 1 141 ? 5.894 -9.905 -9.625 1.00 95.69 141 LEU A CA 1
ATOM 1041 C C . LEU A 1 141 ? 5.966 -8.865 -10.740 1.00 95.69 141 LEU A C 1
ATOM 1043 O O . LEU A 1 141 ? 5.639 -7.697 -10.528 1.00 95.69 141 LEU A O 1
ATOM 1047 N N . ALA A 1 142 ? 6.345 -9.285 -11.942 1.00 95.88 142 ALA A N 1
ATOM 1048 C CA . ALA A 1 142 ? 6.353 -8.423 -13.120 1.00 95.88 142 ALA A CA 1
ATOM 1049 C C . ALA A 1 142 ? 5.353 -8.947 -14.155 1.00 95.88 142 ALA A C 1
ATOM 1051 O O . ALA A 1 142 ? 5.508 -10.061 -14.656 1.00 95.88 142 ALA A O 1
ATOM 1052 N N . PHE A 1 143 ? 4.354 -8.138 -14.527 1.00 93.19 143 PHE A N 1
ATOM 1053 C CA . PHE A 1 143 ? 3.352 -8.522 -15.536 1.00 93.19 143 PHE A CA 1
ATOM 1054 C C . PHE A 1 143 ? 3.963 -8.743 -16.932 1.00 93.19 143 PHE A C 1
ATOM 1056 O O . PHE A 1 143 ? 3.396 -9.442 -17.765 1.00 93.19 143 PHE A O 1
ATOM 1063 N N . PHE A 1 144 ? 5.143 -8.169 -17.172 1.00 93.50 144 PHE A N 1
ATOM 1064 C CA . PHE A 1 144 ? 5.969 -8.363 -18.363 1.00 93.50 144 PHE A CA 1
ATOM 1065 C C . PHE A 1 144 ? 7.063 -9.432 -18.172 1.00 93.50 144 PHE A C 1
ATOM 1067 O O . PHE A 1 144 ? 7.944 -9.551 -19.019 1.00 93.50 144 PHE A O 1
ATOM 1074 N N . GLY A 1 145 ? 7.018 -10.217 -17.090 1.00 95.62 145 GLY A N 1
ATOM 1075 C CA . GLY A 1 145 ? 7.950 -11.306 -16.780 1.00 95.62 145 GLY A CA 1
ATOM 1076 C C . GLY A 1 145 ? 9.128 -10.887 -15.892 1.00 95.62 145 GLY A C 1
ATOM 1077 O O . GLY A 1 145 ? 9.843 -9.929 -16.185 1.00 95.62 145 GLY A O 1
ATOM 1078 N N . GLU A 1 146 ? 9.368 -11.638 -14.814 1.00 95.19 146 GLU A N 1
ATOM 1079 C CA . GLU A 1 146 ? 10.424 -11.340 -13.827 1.00 95.19 146 GLU A CA 1
ATOM 1080 C C . GLU A 1 146 ? 11.832 -11.391 -14.427 1.00 95.19 146 GLU A C 1
ATOM 1082 O O . GLU A 1 146 ? 12.682 -10.575 -14.076 1.00 95.19 146 GLU A O 1
ATOM 1087 N N . SER A 1 147 ? 12.075 -12.290 -15.386 1.00 97.00 147 SER A N 1
ATOM 1088 C CA . SER A 1 147 ? 13.352 -12.363 -16.103 1.00 97.00 147 SER A CA 1
ATOM 1089 C C . SER A 1 147 ? 13.645 -11.093 -16.903 1.00 97.00 147 SER A C 1
ATOM 1091 O O . SER A 1 147 ? 14.799 -10.679 -16.990 1.00 97.00 147 SER A O 1
ATOM 1093 N N . ASN A 1 148 ? 12.611 -10.455 -17.464 1.00 96.25 148 ASN A N 1
ATOM 1094 C CA . ASN A 1 148 ? 12.764 -9.210 -18.214 1.00 96.25 148 ASN A CA 1
ATOM 1095 C C . ASN A 1 148 ? 13.119 -8.055 -17.275 1.00 96.25 148 ASN A C 1
ATOM 1097 O O . ASN A 1 148 ? 14.049 -7.306 -17.577 1.00 96.25 148 ASN A O 1
ATOM 1101 N N . TYR A 1 149 ? 12.448 -7.959 -16.118 1.00 96.69 149 TYR A N 1
ATOM 1102 C CA . TYR A 1 149 ? 12.822 -7.001 -15.074 1.00 96.69 149 TYR A CA 1
ATOM 1103 C C . TYR A 1 149 ? 14.266 -7.222 -14.611 1.00 96.69 149 TYR A C 1
ATOM 1105 O O . TYR A 1 149 ? 15.071 -6.296 -14.643 1.00 96.69 149 TYR A O 1
ATOM 1113 N N . ALA A 1 150 ? 14.617 -8.460 -14.247 1.00 96.50 150 ALA A N 1
ATOM 1114 C CA . ALA A 1 150 ? 15.936 -8.804 -13.718 1.00 96.50 150 ALA A CA 1
ATOM 1115 C C . ALA A 1 150 ? 17.077 -8.522 -14.709 1.00 96.50 150 ALA A C 1
ATOM 1117 O O . ALA A 1 150 ? 18.189 -8.205 -14.291 1.00 96.50 150 ALA A O 1
ATOM 1118 N N . ALA A 1 151 ? 16.808 -8.603 -16.016 1.00 97.81 151 ALA A N 1
ATOM 1119 C CA . ALA A 1 151 ? 17.785 -8.275 -17.046 1.00 97.81 151 ALA A CA 1
ATOM 1120 C C . ALA A 1 151 ? 18.064 -6.764 -17.165 1.00 97.81 151 ALA A C 1
ATOM 1122 O O . ALA A 1 151 ? 19.168 -6.394 -17.557 1.00 97.81 151 ALA A O 1
ATOM 1123 N N . ASN A 1 152 ? 17.094 -5.889 -16.858 1.00 96.62 152 ASN A N 1
ATOM 1124 C CA . ASN A 1 152 ? 17.209 -4.437 -17.068 1.00 96.62 152 ASN A CA 1
ATOM 1125 C C . ASN A 1 152 ? 16.519 -3.594 -15.968 1.00 96.62 152 ASN A C 1
ATOM 1127 O O . ASN A 1 152 ? 15.728 -2.704 -16.301 1.00 96.62 152 ASN A O 1
ATOM 1131 N N . PRO A 1 153 ? 16.806 -3.805 -14.670 1.00 96.25 153 PRO A N 1
ATOM 1132 C CA . PRO A 1 153 ? 16.031 -3.201 -13.581 1.00 96.25 153 PRO A CA 1
ATOM 1133 C C . PRO A 1 153 ? 16.051 -1.669 -13.632 1.00 96.25 153 PRO A C 1
ATOM 1135 O O . PRO A 1 153 ? 15.000 -1.042 -13.618 1.00 96.25 153 PRO A O 1
ATOM 1138 N N . ALA A 1 154 ? 17.220 -1.059 -13.857 1.00 96.88 154 ALA A N 1
ATOM 1139 C CA . ALA A 1 154 ? 17.354 0.398 -13.943 1.00 96.88 154 ALA A CA 1
ATOM 1140 C C . ALA A 1 154 ? 16.513 1.031 -15.072 1.00 96.88 154 ALA A C 1
ATOM 1142 O O . ALA A 1 154 ? 16.036 2.161 -14.944 1.00 96.88 154 ALA A O 1
ATOM 1143 N N . SER A 1 155 ? 16.316 0.310 -16.183 1.00 96.06 155 SER A N 1
ATOM 1144 C CA . SER A 1 155 ? 15.458 0.779 -17.275 1.00 96.06 155 SER A CA 1
ATOM 1145 C C . SER A 1 155 ? 13.999 0.774 -16.841 1.00 96.06 155 SER A C 1
ATOM 1147 O O . SER A 1 155 ? 13.310 1.769 -17.031 1.00 96.06 155 SER A O 1
ATOM 1149 N N . PHE A 1 156 ? 13.518 -0.316 -16.241 1.00 97.06 156 PHE A N 1
ATOM 1150 C CA . PHE A 1 156 ? 12.141 -0.385 -15.756 1.00 97.06 156 PHE A CA 1
ATOM 1151 C C . PHE A 1 156 ? 11.895 0.626 -14.638 1.00 97.06 156 PHE A C 1
ATOM 1153 O O . PHE A 1 156 ? 10.956 1.409 -14.744 1.00 97.06 156 PHE A O 1
ATOM 1160 N N . ASP A 1 157 ? 12.775 0.689 -13.638 1.00 96.50 157 ASP A N 1
ATOM 1161 C CA . ASP A 1 157 ? 12.665 1.587 -12.481 1.00 96.50 157 ASP A CA 1
ATOM 1162 C C . ASP A 1 157 ? 12.574 3.069 -12.876 1.00 96.50 157 ASP A C 1
ATOM 1164 O O . ASP A 1 157 ? 11.946 3.861 -12.175 1.00 96.50 157 ASP A O 1
ATOM 1168 N N . SER A 1 158 ? 13.170 3.450 -14.012 1.00 95.69 158 SER A N 1
ATOM 1169 C CA . SER A 1 158 ? 13.114 4.817 -14.541 1.00 95.69 158 SER A CA 1
ATOM 1170 C C . SER A 1 158 ? 11.984 5.063 -15.543 1.00 95.69 158 SER A C 1
ATOM 1172 O O . SER A 1 158 ? 11.718 6.221 -15.871 1.00 95.69 158 SER A O 1
ATOM 1174 N N . THR A 1 159 ? 11.309 4.019 -16.039 1.00 95.75 159 THR A N 1
ATOM 1175 C CA . THR A 1 159 ? 10.360 4.157 -17.154 1.00 95.75 159 THR A CA 1
ATOM 1176 C C . THR A 1 159 ? 8.970 3.607 -16.911 1.00 95.75 159 THR A C 1
ATOM 1178 O O . THR A 1 159 ? 8.085 4.049 -17.630 1.00 95.75 159 THR A O 1
ATOM 1181 N N . VAL A 1 160 ? 8.733 2.711 -15.951 1.00 96.56 160 VAL A N 1
ATOM 1182 C CA . VAL A 1 160 ? 7.421 2.087 -15.715 1.00 96.56 160 VAL A CA 1
ATOM 1183 C C . VAL A 1 160 ? 7.020 2.259 -14.258 1.00 96.56 160 VAL A C 1
ATOM 1185 O O . VAL A 1 160 ? 7.780 1.940 -13.348 1.00 96.56 160 VAL A O 1
ATOM 1188 N N . PHE A 1 161 ? 5.801 2.742 -14.028 1.00 96.44 161 PHE A N 1
ATOM 1189 C CA . PHE A 1 161 ? 5.323 3.055 -12.685 1.00 96.44 161 PHE A CA 1
ATOM 1190 C C . PHE A 1 161 ? 3.860 2.670 -12.523 1.00 96.44 161 PHE A C 1
ATOM 1192 O O . PHE A 1 161 ? 3.031 3.055 -13.348 1.00 96.44 161 PHE A O 1
ATOM 1199 N N . ILE A 1 162 ? 3.526 1.973 -11.437 1.00 97.31 162 ILE A N 1
ATOM 1200 C CA . ILE A 1 162 ? 2.128 1.784 -11.038 1.00 97.31 162 ILE A CA 1
ATOM 1201 C C . ILE A 1 162 ? 1.611 3.096 -10.447 1.00 97.31 162 ILE A C 1
ATOM 1203 O O . ILE A 1 162 ? 2.229 3.686 -9.558 1.00 97.31 162 ILE A O 1
ATOM 1207 N N . ASN A 1 163 ? 0.473 3.551 -10.960 1.00 95.62 163 ASN A N 1
ATOM 1208 C CA . ASN A 1 163 ? -0.128 4.842 -10.626 1.00 95.62 163 ASN A CA 1
ATOM 1209 C C . ASN A 1 163 ? -1.646 4.753 -10.399 1.00 95.62 163 ASN A C 1
ATOM 1211 O O . ASN A 1 163 ? -2.353 5.755 -10.512 1.00 95.62 163 ASN A O 1
ATOM 1215 N N . THR A 1 164 ? -2.144 3.556 -10.079 1.00 94.38 164 THR A N 1
ATOM 1216 C CA . THR A 1 164 ? -3.496 3.334 -9.549 1.00 94.38 164 THR A CA 1
ATOM 1217 C C . THR A 1 164 ? -3.441 2.519 -8.252 1.00 94.38 164 THR A C 1
ATOM 1219 O O . THR A 1 164 ? -2.461 1.803 -8.025 1.00 94.38 164 THR A O 1
ATOM 1222 N N . PRO A 1 165 ? -4.492 2.561 -7.413 1.00 92.62 165 PRO A N 1
ATOM 1223 C CA . PRO A 1 165 ? -4.712 1.538 -6.396 1.00 92.62 165 PRO A CA 1
ATOM 1224 C C . PRO A 1 165 ? -4.674 0.123 -6.982 1.00 92.62 165 PRO A C 1
ATOM 1226 O O . PRO A 1 165 ? -4.971 -0.077 -8.165 1.00 92.62 165 PRO A O 1
ATOM 1229 N N . LEU A 1 166 ? -4.341 -0.845 -6.131 1.00 93.81 166 LEU A N 1
ATOM 1230 C CA . LEU A 1 166 ? -4.431 -2.266 -6.448 1.00 93.81 166 LEU A CA 1
ATOM 1231 C C . LEU A 1 166 ? -5.808 -2.799 -6.062 1.00 93.81 166 LEU A C 1
ATOM 1233 O O . LEU A 1 166 ? -6.371 -2.415 -5.038 1.00 93.81 166 LEU A O 1
ATOM 1237 N N . THR A 1 167 ? -6.311 -3.746 -6.846 1.00 91.81 167 THR A N 1
ATOM 1238 C CA . THR A 1 167 ? -7.456 -4.584 -6.466 1.00 91.81 167 THR A CA 1
ATOM 1239 C C . THR A 1 167 ? -7.144 -6.044 -6.761 1.00 91.81 167 THR A C 1
ATOM 1241 O O . THR A 1 167 ? -6.271 -6.338 -7.579 1.00 91.81 167 THR A O 1
ATOM 1244 N N . ALA A 1 168 ? -7.841 -6.953 -6.086 1.00 90.88 168 ALA A N 1
ATOM 1245 C CA . ALA A 1 168 ? -7.716 -8.383 -6.311 1.00 90.88 168 ALA A CA 1
ATOM 1246 C C . ALA A 1 168 ? -9.090 -9.035 -6.480 1.00 90.88 168 ALA A C 1
ATOM 1248 O O . ALA A 1 168 ? -10.070 -8.598 -5.870 1.00 90.88 168 ALA A O 1
ATOM 1249 N N . ASP A 1 169 ? -9.153 -10.088 -7.295 1.00 88.06 169 ASP A N 1
ATOM 1250 C CA . ASP A 1 169 ? -10.324 -10.962 -7.365 1.00 88.06 169 ASP A CA 1
ATOM 1251 C C . ASP A 1 169 ? -10.184 -12.194 -6.456 1.00 88.06 169 ASP A C 1
ATOM 1253 O O . ASP A 1 169 ? -9.163 -12.423 -5.805 1.00 88.06 169 ASP A O 1
ATOM 1257 N N . THR A 1 170 ? -11.237 -13.010 -6.408 1.00 84.75 170 THR A N 1
ATOM 1258 C CA . THR A 1 170 ? -11.291 -14.220 -5.577 1.00 84.75 170 THR A CA 1
ATOM 1259 C C . THR A 1 170 ? -10.354 -15.335 -6.044 1.00 84.75 170 THR A C 1
ATOM 1261 O O . THR A 1 170 ? -10.074 -16.241 -5.264 1.00 84.75 170 THR A O 1
ATOM 1264 N N . ALA A 1 171 ? -9.850 -15.280 -7.281 1.00 89.31 171 ALA A N 1
ATOM 1265 C CA . ALA A 1 171 ? -8.831 -16.200 -7.780 1.00 89.31 171 ALA A CA 1
ATOM 1266 C C . ALA A 1 171 ? -7.404 -15.736 -7.427 1.00 89.31 171 ALA A C 1
ATOM 1268 O O . ALA A 1 171 ? -6.449 -16.481 -7.639 1.00 89.31 171 ALA A O 1
ATOM 1269 N N . GLY A 1 172 ? -7.256 -14.529 -6.868 1.00 88.69 172 GLY A N 1
ATOM 1270 C CA . GLY A 1 172 ? -5.972 -13.933 -6.517 1.00 88.69 172 GLY A CA 1
ATOM 1271 C C . GLY A 1 172 ? -5.285 -13.210 -7.673 1.00 88.69 172 GLY A C 1
ATOM 1272 O O . GLY A 1 172 ? -4.094 -12.918 -7.567 1.00 88.69 172 GLY A O 1
ATOM 1273 N N . ASN A 1 173 ? -5.998 -12.904 -8.762 1.00 92.56 173 ASN A N 1
ATOM 1274 C CA . ASN A 1 173 ? -5.450 -12.031 -9.796 1.00 92.56 173 ASN A CA 1
ATOM 1275 C C . ASN A 1 173 ? -5.363 -10.608 -9.251 1.00 92.56 173 ASN A C 1
ATOM 1277 O O . ASN A 1 173 ? 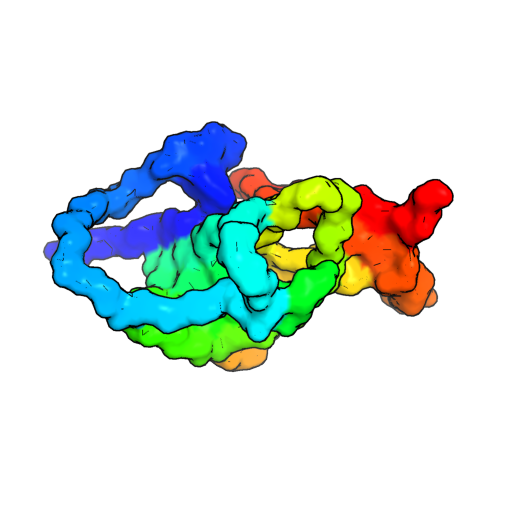-6.319 -10.114 -8.651 1.00 92.56 173 ASN A O 1
ATOM 1281 N N . ILE A 1 174 ? -4.229 -9.950 -9.487 1.00 93.81 174 ILE A N 1
ATOM 1282 C CA . ILE A 1 174 ? -3.972 -8.583 -9.034 1.00 93.81 174 ILE A CA 1
ATOM 1283 C C . ILE A 1 174 ? -4.105 -7.631 -10.220 1.00 93.81 174 ILE A C 1
ATOM 1285 O O . ILE A 1 174 ? -3.439 -7.803 -11.241 1.00 93.81 174 ILE A O 1
ATOM 1289 N N . TYR A 1 175 ? -4.948 -6.613 -10.074 1.00 94.00 175 TYR A N 1
ATOM 1290 C CA . TYR A 1 175 ? -5.228 -5.619 -11.105 1.00 94.00 175 TYR A CA 1
ATOM 1291 C C . TYR A 1 175 ? -4.574 -4.288 -10.748 1.00 94.00 175 TYR A C 1
ATOM 1293 O O . TYR A 1 175 ? -4.756 -3.766 -9.643 1.00 94.00 175 TYR A O 1
ATOM 1301 N N . VAL A 1 176 ? -3.830 -3.740 -11.709 1.00 94.94 176 VAL A N 1
ATOM 1302 C CA . VAL A 1 176 ? -3.103 -2.471 -11.604 1.00 94.94 176 VAL A CA 1
ATOM 1303 C C . VAL A 1 176 ? -3.187 -1.693 -12.907 1.00 94.94 176 VAL A C 1
ATOM 1305 O O . VAL A 1 176 ? -3.207 -2.274 -13.990 1.00 94.94 176 VAL A O 1
ATOM 1308 N N . GLY A 1 177 ? -3.186 -0.371 -12.801 1.00 95.19 177 GLY A N 1
ATOM 1309 C CA . GLY A 1 177 ? -2.842 0.538 -13.881 1.00 95.19 177 GLY A CA 1
ATOM 1310 C C . GLY A 1 177 ? -1.404 1.019 -13.721 1.00 95.19 177 GLY A C 1
ATOM 1311 O O . GLY A 1 177 ? -0.921 1.248 -12.608 1.00 95.19 177 GLY A O 1
ATOM 1312 N N . PHE A 1 178 ? -0.719 1.173 -14.847 1.00 95.50 178 PHE A N 1
ATOM 1313 C CA . PHE A 1 178 ? 0.631 1.711 -14.900 1.00 95.50 178 PHE A CA 1
ATOM 1314 C C . PHE A 1 178 ? 0.729 2.789 -15.974 1.00 95.50 178 PHE A C 1
ATOM 1316 O O . PHE A 1 178 ? -0.080 2.851 -16.903 1.00 95.50 178 PHE A O 1
ATOM 1323 N N . ARG A 1 179 ? 1.765 3.615 -15.867 1.00 93.69 179 ARG A N 1
ATOM 1324 C CA . ARG A 1 179 ? 2.175 4.543 -16.917 1.00 93.69 179 ARG A CA 1
ATOM 1325 C C . ARG A 1 179 ? 3.647 4.366 -17.239 1.00 93.69 179 ARG A C 1
ATOM 1327 O O . ARG A 1 179 ? 4.421 3.920 -16.387 1.00 93.69 179 ARG A O 1
ATOM 1334 N N . THR A 1 180 ? 4.027 4.777 -18.442 1.00 93.62 180 THR A N 1
ATOM 1335 C CA . THR A 1 180 ? 5.428 4.868 -18.846 1.00 93.62 180 THR A CA 1
ATOM 1336 C C . THR A 1 180 ? 5.923 6.318 -18.821 1.00 93.62 180 THR A C 1
ATOM 1338 O O . THR A 1 180 ? 5.121 7.249 -18.834 1.00 93.62 180 THR A O 1
ATOM 1341 N N . ALA A 1 181 ? 7.239 6.540 -18.747 1.00 83.38 181 ALA A N 1
ATOM 1342 C CA . ALA A 1 181 ? 7.843 7.879 -18.656 1.00 83.38 181 ALA A CA 1
ATOM 1343 C C . ALA A 1 181 ? 7.670 8.762 -19.913 1.00 83.38 181 ALA A C 1
ATOM 1345 O O . ALA A 1 181 ? 7.982 9.950 -19.871 1.00 83.38 181 ALA A O 1
ATOM 1346 N N . THR A 1 182 ? 7.177 8.210 -21.020 1.00 64.25 182 THR A N 1
ATOM 1347 C CA . THR A 1 182 ? 6.860 8.954 -22.244 1.00 64.25 182 THR A CA 1
ATOM 1348 C C . THR A 1 182 ? 5.474 9.587 -22.147 1.00 64.25 182 THR A C 1
ATOM 1350 O O . THR A 1 182 ? 4.471 8.874 -22.212 1.00 64.25 182 THR A O 1
ATOM 1353 N N . TRP A 1 183 ? 5.453 10.913 -22.012 1.00 47.09 183 TRP A N 1
ATOM 1354 C CA . TRP A 1 183 ? 4.316 11.769 -22.351 1.00 47.09 183 TRP A CA 1
ATOM 1355 C C . TRP A 1 183 ? 4.457 12.253 -23.790 1.00 47.09 183 TRP A C 1
ATOM 1357 O O . TRP A 1 183 ? 5.579 12.692 -24.136 1.00 47.09 183 TRP A O 1
#